Protein AF-A0A534QAV9-F1 (afdb_monomer_lite)

Sequence (108 aa):
MAARATKGVRPEWKACPWCYAGRFEGNGRRPPGDPKAERKCSRPGCEGQLRPFMRYCPLCKRKVKRVWSHADLPDRCPRCRWPTSHAYFRFCPWCGRRERRAGSFLGR

pLDDT: mean 79.78, std 12.99, range [28.61, 91.94]

Secondary structure (DSSP, 8-state):
------SS--TT-SB-TTTS--B----SSPPPP-TT--EE-SSTT---EE-TT-SB-TTT-PBP-SPP-BTTB-EE-TTT--EE-TTT-SB-TTT-PBPTTTT-----

Radius of gyration: 15.6 Å; chains: 1; bounding box: 34×31×43 Å

Structure (mmCIF, N/CA/C/O backbone):
data_AF-A0A534QAV9-F1
#
_entry.id   AF-A0A534QAV9-F1
#
loop_
_atom_site.group_PDB
_atom_site.id
_atom_site.type_symbol
_atom_site.label_atom_id
_atom_site.label_alt_id
_atom_site.label_comp_id
_atom_site.label_asym_id
_atom_site.label_entity_id
_atom_site.label_seq_id
_atom_site.pdbx_PDB_ins_code
_atom_site.Cartn_x
_atom_site.Cartn_y
_atom_site.Cartn_z
_atom_site.occupancy
_atom_site.B_iso_or_equiv
_atom_site.auth_seq_id
_atom_site.auth_comp_id
_atom_site.auth_asym_id
_atom_site.auth_atom_id
_atom_site.pdbx_PDB_model_num
ATOM 1 N N . MET A 1 1 ? -3.183 -17.255 -4.659 1.00 28.61 1 MET A N 1
ATOM 2 C CA . MET A 1 1 ? -3.216 -17.534 -3.207 1.00 28.61 1 MET A CA 1
ATOM 3 C C . MET A 1 1 ? -2.699 -16.305 -2.467 1.00 28.61 1 MET A C 1
ATOM 5 O O . MET A 1 1 ? -1.520 -16.001 -2.572 1.00 28.61 1 MET A O 1
ATOM 9 N N . ALA A 1 2 ? -3.563 -15.525 -1.809 1.00 38.28 2 ALA A N 1
ATOM 10 C CA . ALA A 1 2 ? -3.099 -14.457 -0.922 1.00 38.28 2 ALA A CA 1
ATOM 11 C C . ALA A 1 2 ? -2.708 -15.114 0.405 1.00 38.28 2 ALA A C 1
ATOM 13 O O . ALA A 1 2 ? -3.583 -15.599 1.120 1.00 38.28 2 ALA A O 1
ATOM 14 N N . ALA A 1 3 ? -1.408 -15.198 0.692 1.00 38.31 3 ALA A N 1
ATOM 15 C CA . ALA A 1 3 ? -0.920 -15.735 1.955 1.00 38.31 3 ALA A CA 1
ATOM 16 C C . ALA A 1 3 ? -1.624 -15.022 3.121 1.00 38.31 3 ALA A C 1
ATOM 18 O O . ALA A 1 3 ? -1.682 -13.788 3.151 1.00 38.31 3 ALA A O 1
ATOM 19 N N . ARG A 1 4 ? -2.178 -15.796 4.066 1.00 44.19 4 ARG A N 1
ATOM 20 C CA . ARG A 1 4 ? -2.615 -15.296 5.376 1.00 44.19 4 ARG A CA 1
ATOM 21 C C . ARG A 1 4 ? -1.406 -14.592 5.989 1.00 44.19 4 ARG A C 1
ATOM 23 O O . ARG A 1 4 ? -0.471 -15.244 6.442 1.00 44.19 4 ARG A O 1
ATOM 30 N N . ALA A 1 5 ? -1.385 -13.265 5.918 1.00 52.56 5 ALA A N 1
ATOM 31 C CA . ALA A 1 5 ? -0.301 -12.452 6.443 1.00 52.56 5 ALA A CA 1
ATOM 32 C C . ALA A 1 5 ? -0.395 -12.450 7.973 1.00 52.56 5 ALA A C 1
ATOM 34 O O . ALA A 1 5 ? -0.936 -11.521 8.556 1.00 52.56 5 ALA A O 1
ATOM 35 N N . THR A 1 6 ? 0.065 -13.520 8.619 1.00 48.69 6 THR A N 1
ATOM 36 C CA . THR A 1 6 ? 0.212 -13.604 10.082 1.00 48.69 6 THR A CA 1
ATOM 37 C C . THR A 1 6 ? 1.523 -12.976 10.551 1.00 48.69 6 THR A C 1
ATOM 39 O O . THR A 1 6 ? 1.644 -12.587 11.707 1.00 48.69 6 THR A O 1
ATOM 42 N N . LYS A 1 7 ? 2.497 -12.798 9.649 1.00 52.06 7 LYS A N 1
ATOM 43 C CA . LYS A 1 7 ? 3.762 -12.112 9.932 1.00 52.06 7 LYS A CA 1
ATOM 44 C C . LYS A 1 7 ? 3.669 -10.638 9.532 1.00 52.06 7 LYS A C 1
ATOM 46 O O . LYS A 1 7 ? 3.419 -10.314 8.374 1.00 52.06 7 LYS A O 1
ATOM 51 N N . GLY A 1 8 ? 3.888 -9.741 10.494 1.00 63.97 8 GLY A N 1
ATOM 52 C CA . GLY A 1 8 ? 3.939 -8.293 10.262 1.00 63.97 8 GLY A CA 1
ATOM 53 C C . GLY A 1 8 ? 2.593 -7.561 10.305 1.00 63.97 8 GLY A C 1
ATOM 54 O O . GLY A 1 8 ? 2.548 -6.392 9.916 1.00 63.97 8 GLY A O 1
ATOM 55 N N . VAL A 1 9 ? 1.533 -8.225 10.779 1.00 73.81 9 VAL A N 1
ATOM 56 C CA . VAL A 1 9 ? 0.259 -7.605 11.172 1.00 73.81 9 VAL A CA 1
ATOM 57 C C . VAL A 1 9 ? 0.292 -7.227 12.645 1.00 73.81 9 VAL A C 1
ATOM 59 O O . VAL A 1 9 ? 0.851 -7.952 13.464 1.00 73.81 9 VAL A O 1
ATOM 62 N N . ARG A 1 10 ? -0.284 -6.072 12.972 1.00 77.31 10 ARG A N 1
ATOM 63 C CA . ARG A 1 10 ? -0.352 -5.572 14.344 1.00 77.31 10 ARG A CA 1
ATOM 64 C C . ARG A 1 10 ? -1.755 -5.768 14.928 1.00 77.31 10 ARG A C 1
ATOM 66 O O . ARG A 1 10 ? -2.720 -5.692 14.166 1.00 77.31 10 ARG A O 1
ATOM 73 N N . PRO A 1 11 ? -1.890 -5.973 16.249 1.00 80.75 11 PRO A N 1
ATOM 74 C CA . PRO A 1 11 ? -3.177 -6.271 16.882 1.00 80.75 11 PRO A CA 1
ATOM 75 C C . PRO A 1 11 ? -4.184 -5.112 16.820 1.00 80.75 11 PRO A C 1
ATOM 77 O O . PRO A 1 11 ? -5.376 -5.326 17.010 1.00 80.75 11 PRO A O 1
ATOM 80 N N . GLU A 1 12 ? -3.744 -3.881 16.542 1.00 83.94 12 GLU A N 1
ATOM 81 C CA . GLU A 1 12 ? -4.643 -2.723 16.422 1.00 83.94 12 GLU A CA 1
ATOM 82 C C . GLU A 1 12 ? -5.231 -2.578 15.009 1.00 83.94 12 GLU A C 1
ATOM 84 O O . GLU A 1 12 ? -6.126 -1.764 14.761 1.00 83.94 12 GLU A O 1
ATOM 89 N N . TRP A 1 13 ? -4.713 -3.337 14.042 1.00 86.19 13 TRP A N 1
ATOM 90 C CA . TRP A 1 13 ? -5.172 -3.273 12.663 1.00 86.19 13 TRP A CA 1
ATOM 91 C C . TRP A 1 13 ? -6.528 -3.958 12.524 1.00 86.19 13 TRP A C 1
ATOM 93 O O . TRP A 1 13 ? -6.763 -5.015 13.088 1.00 86.19 13 TRP A O 1
ATOM 103 N N . LYS A 1 14 ? -7.415 -3.353 11.730 1.00 85.94 14 LYS A N 1
ATOM 104 C CA . LYS A 1 14 ? -8.774 -3.845 11.449 1.00 85.94 14 LYS A CA 1
ATOM 105 C C . LYS A 1 14 ? -8.886 -4.508 10.078 1.00 85.94 14 LYS A C 1
ATOM 107 O O . LYS A 1 14 ? -9.908 -5.112 9.750 1.00 85.94 14 LYS A O 1
ATOM 112 N N . ALA A 1 15 ? -7.869 -4.339 9.236 1.00 85.94 15 ALA A N 1
ATOM 113 C CA . ALA A 1 15 ? -7.835 -4.919 7.905 1.00 85.94 15 ALA A CA 1
ATOM 114 C C . ALA A 1 15 ? -6.414 -5.190 7.412 1.00 85.94 15 ALA A C 1
ATOM 116 O O . ALA A 1 15 ? -5.475 -4.475 7.769 1.00 85.94 15 ALA A O 1
ATOM 117 N N . CYS A 1 16 ? -6.275 -6.169 6.516 1.00 84.75 16 CYS A N 1
ATOM 118 C CA . CYS A 1 16 ? -5.028 -6.412 5.804 1.00 84.75 16 CYS A CA 1
ATOM 119 C C . CYS A 1 16 ? -4.727 -5.250 4.845 1.00 84.75 16 CYS A C 1
ATOM 121 O O . CYS A 1 16 ? -5.479 -5.031 3.886 1.00 84.75 16 CYS A O 1
ATOM 123 N N . PRO A 1 17 ? -3.610 -4.530 5.030 1.00 86.19 17 PRO A N 1
ATOM 124 C CA . PRO A 1 17 ? -3.337 -3.338 4.243 1.00 86.19 17 PRO A CA 1
ATOM 125 C C . PRO A 1 17 ? -2.846 -3.645 2.821 1.00 86.19 17 PRO A C 1
ATOM 127 O O . PRO A 1 17 ? -2.856 -2.750 1.977 1.00 86.19 17 PRO A O 1
ATOM 130 N N . TRP A 1 18 ? -2.470 -4.890 2.506 1.00 82.50 18 TRP A N 1
ATOM 131 C CA . TRP A 1 18 ? -2.048 -5.297 1.157 1.00 82.50 18 TRP A CA 1
ATOM 132 C C . TRP A 1 18 ? -3.176 -5.910 0.327 1.00 82.50 18 TRP A C 1
ATOM 134 O O . TRP A 1 18 ? -3.343 -5.535 -0.830 1.00 82.50 18 TRP A O 1
ATOM 144 N N . CYS A 1 19 ? -3.978 -6.817 0.894 1.00 75.62 19 CYS A N 1
ATOM 145 C CA . CYS A 1 19 ? -5.007 -7.532 0.131 1.00 75.62 19 CYS A CA 1
ATOM 146 C C . CYS A 1 19 ? -6.446 -7.096 0.428 1.00 75.62 19 CYS A C 1
ATOM 148 O O . CYS A 1 19 ? -7.335 -7.511 -0.307 1.00 75.62 19 CYS A O 1
ATOM 150 N N . TYR A 1 20 ? -6.694 -6.290 1.471 1.00 73.94 20 TYR A N 1
ATOM 151 C CA . TYR A 1 20 ? -8.029 -5.899 1.963 1.00 73.94 20 TYR A CA 1
ATOM 152 C C . TYR A 1 20 ? -8.919 -7.046 2.485 1.00 73.94 20 TYR A C 1
ATOM 154 O O . TYR A 1 20 ? -9.830 -6.798 3.266 1.00 73.94 20 TYR A O 1
ATOM 162 N N . ALA A 1 21 ? -8.654 -8.293 2.088 1.00 64.50 21 ALA A N 1
ATOM 163 C CA . ALA A 1 21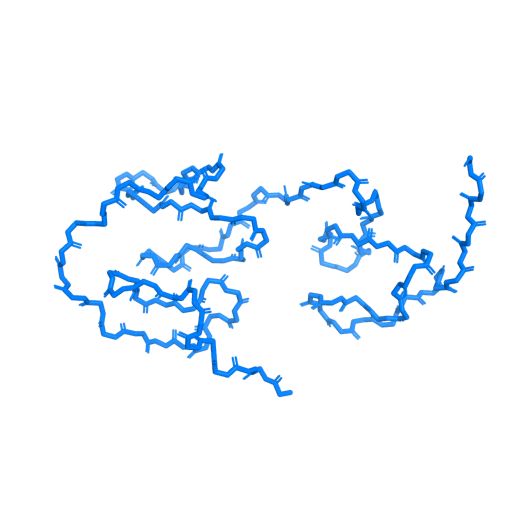 ? -9.512 -9.448 2.346 1.00 64.50 21 ALA A CA 1
ATOM 164 C C . ALA A 1 21 ? -9.532 -9.905 3.815 1.00 64.50 21 ALA A C 1
ATOM 166 O O . ALA A 1 21 ? -10.551 -10.398 4.288 1.00 64.50 21 ALA A O 1
ATOM 167 N N . GLY A 1 22 ? -8.434 -9.728 4.554 1.00 66.62 22 GLY A N 1
ATOM 168 C CA . GLY A 1 22 ? -8.422 -10.017 5.987 1.00 66.62 22 GLY A CA 1
ATOM 169 C C . GLY A 1 22 ? -9.133 -8.904 6.744 1.00 66.62 22 GLY A C 1
ATOM 170 O O . GLY A 1 22 ? -8.587 -7.805 6.808 1.00 66.62 22 GLY A O 1
ATOM 171 N N . ARG A 1 23 ? -10.324 -9.161 7.297 1.00 68.19 23 ARG A N 1
ATOM 172 C CA . ARG A 1 23 ? -10.872 -8.346 8.390 1.00 68.19 23 ARG A CA 1
ATOM 173 C C . ARG A 1 23 ? -10.271 -8.879 9.681 1.00 68.19 23 ARG A C 1
ATOM 175 O O . ARG A 1 23 ? -10.299 -10.082 9.913 1.00 68.19 23 ARG A O 1
ATOM 182 N N . PHE A 1 24 ? -9.700 -7.987 10.468 1.00 78.50 24 PHE A N 1
ATOM 183 C CA . PHE A 1 24 ? -9.124 -8.320 11.759 1.00 78.50 24 PHE A CA 1
ATOM 184 C C . PHE A 1 24 ? -10.000 -7.703 12.841 1.00 78.50 24 PHE A C 1
ATOM 186 O O . PHE A 1 24 ? -10.460 -6.563 12.697 1.00 78.50 24 PHE A O 1
ATOM 193 N N . GLU A 1 25 ? -10.219 -8.445 13.917 1.00 72.81 25 GLU A N 1
ATOM 194 C CA . GLU A 1 25 ? -10.759 -7.893 15.151 1.00 72.81 25 GLU A CA 1
ATOM 195 C C . GLU A 1 25 ? -9.642 -7.081 15.805 1.00 72.81 25 GLU A C 1
ATOM 197 O O . GLU A 1 25 ? -8.769 -7.607 16.489 1.00 72.81 25 GLU A O 1
ATOM 202 N N . GLY A 1 26 ? -9.596 -5.786 15.484 1.00 75.19 26 GLY A N 1
ATOM 203 C CA . GLY A 1 26 ? -8.641 -4.881 16.113 1.00 75.19 26 GLY A CA 1
ATOM 204 C C . GLY A 1 26 ? -8.935 -4.779 17.610 1.00 75.19 26 GLY A C 1
ATOM 205 O O . GLY A 1 26 ? -10.093 -4.660 18.000 1.00 75.19 26 GLY A O 1
ATOM 206 N N . ASN A 1 27 ? -7.899 -4.739 18.441 1.00 80.06 27 ASN A N 1
ATOM 207 C CA . ASN A 1 27 ? -7.995 -4.726 19.910 1.00 80.06 27 ASN A CA 1
ATOM 208 C C . ASN A 1 27 ? -8.614 -3.451 20.543 1.00 80.06 27 ASN A C 1
ATOM 210 O O . ASN A 1 27 ? -8.485 -3.241 21.746 1.00 80.06 27 ASN A O 1
ATOM 214 N N . GLY A 1 28 ? -9.217 -2.560 19.748 1.00 78.50 28 GLY A N 1
ATOM 215 C CA . GLY A 1 28 ? -9.848 -1.312 20.201 1.00 78.50 28 GLY A CA 1
ATOM 216 C C . GLY A 1 28 ? -8.891 -0.225 20.708 1.00 78.50 28 GLY A C 1
ATOM 217 O O . GLY A 1 28 ? -9.328 0.898 20.948 1.00 78.50 28 GLY A O 1
ATOM 218 N N . ARG A 1 29 ? -7.593 -0.515 20.837 1.00 82.38 29 ARG A N 1
ATOM 219 C CA . ARG A 1 29 ? -6.602 0.427 21.364 1.00 82.38 29 ARG A CA 1
ATOM 220 C C . ARG A 1 29 ? -6.126 1.395 20.286 1.00 82.38 29 ARG A C 1
ATOM 222 O O . ARG A 1 29 ? -6.127 1.093 19.090 1.00 82.38 29 ARG A O 1
ATOM 229 N N . ARG A 1 30 ? -5.664 2.566 20.728 1.00 81.38 30 ARG A N 1
ATOM 230 C CA . ARG A 1 30 ? -4.940 3.505 19.867 1.00 81.38 30 ARG A CA 1
ATOM 231 C C . ARG A 1 30 ? -3.633 2.843 19.401 1.00 81.38 30 ARG A C 1
ATOM 233 O O . ARG A 1 30 ? -2.890 2.358 20.254 1.00 81.38 30 ARG A O 1
ATOM 240 N N . PRO A 1 31 ? -3.325 2.810 18.093 1.00 82.19 31 PRO A N 1
ATOM 241 C CA . PRO A 1 31 ? -2.090 2.200 17.614 1.00 82.19 31 PRO A CA 1
ATOM 242 C C . PRO A 1 31 ? -0.863 2.968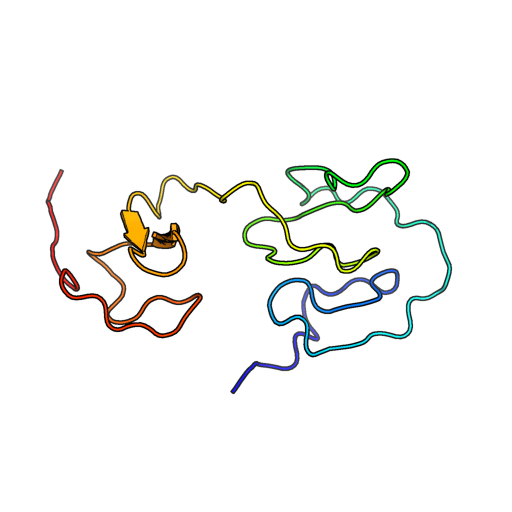 18.114 1.00 82.19 31 PRO A C 1
ATOM 244 O O . PRO A 1 31 ? -0.763 4.165 17.834 1.00 82.19 31 PRO A O 1
ATOM 247 N N . PRO A 1 32 ? 0.095 2.315 18.802 1.00 84.12 32 PRO A N 1
ATOM 248 C CA . PRO A 1 32 ? 1.376 2.943 19.092 1.00 84.12 32 PRO A CA 1
ATOM 249 C C . PRO A 1 32 ? 2.125 3.295 17.805 1.00 84.12 32 PRO A C 1
ATOM 251 O O . PRO A 1 32 ? 1.892 2.681 16.755 1.00 84.12 32 PRO A O 1
ATOM 254 N N . GLY A 1 33 ? 3.051 4.250 17.912 1.00 84.75 33 GLY A N 1
ATOM 255 C CA . GLY A 1 33 ? 3.895 4.685 16.804 1.00 84.75 33 GLY A CA 1
ATOM 256 C C . GLY A 1 33 ? 4.642 3.525 16.143 1.00 84.75 33 GLY A C 1
ATOM 257 O O . GLY A 1 33 ? 5.301 2.738 16.811 1.00 84.75 33 GLY A O 1
ATOM 258 N N . ASP A 1 34 ? 4.505 3.405 14.826 1.00 86.38 34 ASP A N 1
ATOM 259 C CA . ASP A 1 34 ? 5.166 2.408 13.996 1.00 86.38 34 ASP A CA 1
ATOM 260 C C . ASP A 1 34 ? 6.493 2.97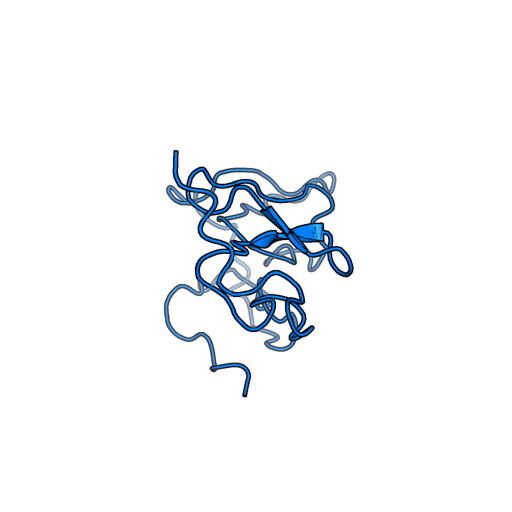7 13.472 1.00 86.38 34 ASP A C 1
ATOM 262 O O . ASP A 1 34 ? 6.466 3.849 12.598 1.00 86.38 34 ASP A O 1
ATOM 266 N N . PRO A 1 35 ? 7.652 2.481 13.936 1.00 85.75 35 PRO A N 1
ATOM 267 C CA . PRO A 1 35 ? 8.947 2.928 13.426 1.00 85.75 35 PRO A CA 1
ATOM 268 C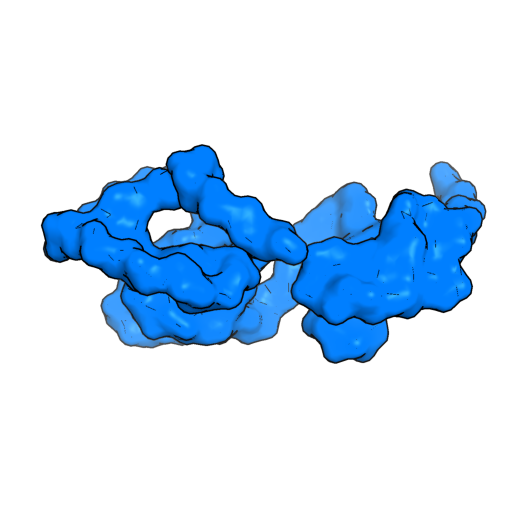 C . PRO A 1 35 ? 9.162 2.555 11.951 1.00 85.75 35 PRO A C 1
ATOM 270 O O . PRO A 1 35 ? 10.025 3.121 11.292 1.00 85.75 35 PRO A O 1
ATOM 273 N N . LYS A 1 36 ? 8.379 1.613 11.405 1.00 85.44 36 LYS A N 1
ATOM 274 C CA . LYS A 1 36 ? 8.438 1.200 9.994 1.00 85.44 36 LYS A CA 1
ATOM 275 C C . LYS A 1 36 ? 7.454 1.972 9.116 1.00 85.44 36 LYS A C 1
ATOM 277 O O . LYS A 1 36 ? 7.299 1.636 7.938 1.00 85.44 36 LYS A O 1
ATOM 282 N N . ALA A 1 37 ? 6.722 2.935 9.676 1.00 88.75 37 ALA A N 1
ATOM 283 C CA . ALA A 1 37 ? 5.809 3.755 8.902 1.00 88.75 37 ALA A CA 1
ATOM 284 C C . ALA A 1 37 ? 6.536 4.925 8.252 1.00 88.75 37 ALA A C 1
ATOM 286 O O . ALA A 1 37 ? 7.127 5.764 8.918 1.00 88.75 37 ALA A O 1
ATOM 287 N N . GLU A 1 38 ? 6.398 5.023 6.935 1.00 89.88 38 GLU A N 1
ATOM 288 C CA . GLU A 1 38 ? 6.961 6.133 6.166 1.00 89.88 38 GLU A CA 1
ATOM 289 C C . GLU A 1 38 ? 5.985 7.304 6.037 1.00 89.88 38 GLU A C 1
ATOM 291 O O . GLU A 1 38 ? 6.373 8.423 5.714 1.00 89.88 38 GLU A O 1
ATOM 296 N N . ARG A 1 39 ? 4.681 7.062 6.230 1.00 89.56 39 ARG A N 1
ATOM 297 C CA . ARG A 1 39 ? 3.661 8.107 6.070 1.00 89.56 39 ARG A CA 1
ATOM 298 C C . ARG A 1 39 ? 2.397 7.850 6.872 1.00 89.56 39 ARG A C 1
ATOM 300 O O . ARG A 1 39 ? 2.078 6.720 7.230 1.00 89.56 39 ARG A O 1
ATOM 307 N N . LYS A 1 40 ? 1.629 8.916 7.089 1.00 91.94 40 LYS A N 1
ATOM 308 C CA . LYS A 1 40 ? 0.308 8.869 7.727 1.00 91.94 40 LYS A CA 1
ATOM 309 C C . LYS A 1 40 ? -0.806 8.693 6.692 1.00 91.94 40 LYS A C 1
ATOM 311 O O . LYS A 1 40 ? -0.643 8.970 5.501 1.00 91.94 40 LYS A O 1
ATOM 316 N N . CYS A 1 41 ? -1.952 8.205 7.146 1.00 91.38 41 CYS A N 1
ATOM 317 C CA . CYS A 1 41 ? -3.160 8.100 6.349 1.00 91.38 41 CYS A CA 1
ATOM 318 C C . CYS A 1 41 ? -3.643 9.496 5.948 1.00 91.38 41 CYS A C 1
ATOM 320 O O . CYS A 1 41 ? -3.657 10.415 6.754 1.00 91.38 41 CYS A O 1
ATOM 322 N N . SER A 1 42 ? -4.111 9.644 4.710 1.00 90.62 42 SER A N 1
ATOM 323 C CA . SER A 1 42 ? -4.625 10.920 4.203 1.00 90.62 42 SER A CA 1
ATOM 324 C C . SER A 1 42 ? -6.062 11.232 4.647 1.00 90.62 42 SER A C 1
ATOM 326 O O . SER A 1 42 ? -6.670 12.158 4.119 1.00 90.62 42 SER A O 1
ATOM 328 N N . ARG A 1 43 ? -6.680 10.401 5.498 1.00 90.56 43 ARG A N 1
ATOM 329 C CA . ARG A 1 43 ? -8.041 10.634 6.000 1.00 90.56 43 ARG A CA 1
ATOM 330 C C . ARG A 1 43 ? -7.954 11.569 7.218 1.00 90.56 43 ARG A C 1
ATOM 332 O O . ARG A 1 43 ? -7.269 11.193 8.167 1.00 90.56 43 ARG A O 1
ATOM 339 N N . PRO A 1 44 ? -8.673 12.707 7.233 1.00 89.75 44 PRO A N 1
ATOM 340 C CA . PRO A 1 44 ? -8.763 13.561 8.417 1.00 89.75 44 PRO A CA 1
ATOM 341 C C . PRO A 1 44 ? -9.234 12.762 9.638 1.00 89.75 44 PRO A C 1
ATOM 343 O O . PRO A 1 44 ? -10.140 11.934 9.519 1.00 89.75 44 PRO A O 1
ATOM 346 N N . GLY A 1 45 ? -8.573 12.955 10.780 1.00 88.75 45 GLY A N 1
ATOM 347 C CA . GLY A 1 45 ? -8.858 12.224 12.020 1.00 88.75 45 GLY A CA 1
ATOM 348 C C . GLY A 1 45 ? -8.422 10.753 12.033 1.00 88.75 45 GLY A C 1
ATOM 349 O O . GLY A 1 45 ? -8.721 10.040 12.984 1.00 88.75 45 GLY A O 1
ATOM 350 N N . CYS A 1 46 ? -7.730 10.255 10.998 1.00 90.56 46 CYS A N 1
ATOM 351 C CA . CYS A 1 46 ? -7.197 8.895 11.005 1.00 90.56 46 CYS A CA 1
ATOM 352 C C . CYS A 1 46 ? -5.724 8.875 11.406 1.00 90.56 46 CYS A C 1
ATOM 354 O O . CYS A 1 46 ? -4.856 9.343 10.676 1.00 90.56 46 CYS A O 1
ATOM 356 N N . GLU A 1 47 ? -5.436 8.187 12.502 1.00 89.75 47 GLU A N 1
ATOM 357 C CA . GLU A 1 47 ? -4.077 7.971 13.013 1.00 89.75 47 GLU A CA 1
ATOM 358 C C . GLU A 1 47 ? -3.350 6.810 12.320 1.00 89.75 47 GLU A C 1
ATOM 360 O O . GLU A 1 47 ? -2.365 6.268 12.813 1.00 89.75 47 GLU A O 1
ATOM 365 N N . GLY A 1 48 ? -3.860 6.389 11.162 1.00 88.94 48 GLY A N 1
ATOM 366 C CA . GLY A 1 48 ? -3.317 5.271 10.411 1.00 88.94 48 GLY A CA 1
ATOM 367 C C . GLY A 1 48 ? -1.893 5.555 9.975 1.00 88.94 48 GLY A C 1
ATOM 368 O O . GLY A 1 48 ? -1.648 6.500 9.234 1.00 88.94 48 GLY A O 1
ATOM 369 N N . GLN A 1 49 ? -0.973 4.696 10.378 1.00 91.31 49 GLN A N 1
ATOM 370 C CA . GLN A 1 49 ? 0.411 4.723 9.937 1.00 91.31 49 GLN A CA 1
ATOM 371 C C . GLN A 1 49 ? 0.600 3.691 8.826 1.00 91.31 49 GLN A C 1
ATOM 373 O O . GLN A 1 49 ? 0.109 2.564 8.907 1.00 91.31 49 GLN A O 1
ATOM 378 N N . LEU A 1 50 ? 1.221 4.120 7.731 1.00 90.31 50 LEU A N 1
ATOM 379 C CA . LEU A 1 50 ? 1.357 3.352 6.503 1.00 90.31 50 LEU A CA 1
ATOM 380 C C . LEU A 1 50 ? 2.822 2.983 6.301 1.00 90.31 50 LEU A C 1
ATOM 382 O O . LEU A 1 50 ? 3.679 3.852 6.133 1.00 90.31 50 LEU A O 1
ATOM 386 N N . ARG A 1 51 ? 3.073 1.679 6.260 1.00 89.88 51 ARG A N 1
ATOM 387 C CA . ARG A 1 51 ? 4.353 1.094 5.859 1.00 89.88 51 ARG A CA 1
ATOM 388 C C . ARG A 1 51 ? 4.425 0.974 4.331 1.00 89.88 51 ARG A C 1
ATOM 390 O O . ARG A 1 51 ? 3.373 1.031 3.677 1.00 89.88 51 ARG A O 1
ATOM 397 N N . PRO A 1 52 ? 5.619 0.752 3.760 1.00 86.44 52 PRO A N 1
ATOM 398 C CA . PRO A 1 52 ? 5.806 0.607 2.323 1.00 86.44 52 PRO A CA 1
ATOM 399 C C . PRO A 1 52 ? 4.865 -0.394 1.686 1.00 86.44 52 PRO A C 1
ATOM 401 O O . PRO A 1 52 ? 4.516 -1.436 2.245 1.00 86.44 52 PRO A O 1
ATOM 404 N N . PHE A 1 53 ? 4.447 -0.048 0.477 1.00 84.38 53 PHE A N 1
ATOM 405 C CA . PHE A 1 53 ? 3.611 -0.876 -0.375 1.00 84.38 53 PHE A CA 1
ATOM 406 C C . PHE A 1 53 ? 2.222 -1.238 0.187 1.00 84.38 53 PHE A C 1
ATOM 408 O O . PHE A 1 53 ? 1.505 -2.052 -0.398 1.00 84.38 53 PHE A O 1
ATOM 415 N N . MET A 1 54 ? 1.772 -0.603 1.274 1.00 87.62 54 MET A N 1
ATOM 416 C CA . MET A 1 54 ? 0.394 -0.749 1.745 1.00 87.62 54 MET A CA 1
ATOM 417 C C . MET A 1 54 ? -0.594 -0.116 0.756 1.00 87.62 54 MET A C 1
ATOM 419 O O . MET A 1 54 ? -0.464 1.054 0.380 1.00 87.62 54 MET A O 1
ATOM 423 N N . ARG A 1 55 ? -1.597 -0.894 0.335 1.00 85.81 55 ARG A N 1
ATOM 424 C CA . ARG A 1 55 ? -2.673 -0.493 -0.590 1.00 85.81 55 ARG A CA 1
ATOM 425 C C . ARG A 1 55 ? -3.843 0.173 0.125 1.00 85.81 55 ARG A C 1
ATOM 427 O O . ARG A 1 55 ? -4.524 1.018 -0.461 1.00 85.81 55 ARG A O 1
ATOM 434 N N . TYR A 1 56 ? -4.067 -0.197 1.378 1.00 89.06 56 TYR A N 1
ATOM 435 C CA . TYR A 1 56 ? -5.170 0.265 2.208 1.00 89.06 56 TYR A CA 1
ATOM 436 C C . TYR A 1 56 ? -4.648 0.667 3.581 1.00 89.06 56 TYR A C 1
ATOM 438 O O . TYR A 1 56 ? -3.682 0.097 4.081 1.00 89.06 56 TYR A O 1
ATOM 446 N N . CYS A 1 57 ? -5.298 1.642 4.206 1.00 90.62 57 CYS A N 1
ATOM 447 C CA . CYS A 1 57 ? -5.046 1.948 5.602 1.00 90.62 57 CYS A CA 1
ATOM 448 C C . CYS A 1 57 ? -5.547 0.792 6.482 1.00 90.62 57 CYS A C 1
ATOM 450 O O . CYS A 1 57 ? -6.730 0.449 6.383 1.00 90.62 57 CYS A O 1
ATOM 452 N N . PRO A 1 58 ? -4.707 0.235 7.371 1.00 88.94 58 PRO A N 1
ATOM 453 C CA . PRO A 1 58 ? -5.106 -0.889 8.213 1.00 88.94 58 PRO A CA 1
ATOM 454 C C . PRO A 1 58 ? -6.160 -0.520 9.269 1.00 88.94 58 PRO A C 1
ATOM 456 O O . PRO A 1 58 ? -6.831 -1.406 9.786 1.00 88.94 58 PRO A O 1
ATOM 459 N N . LEU A 1 59 ? -6.343 0.772 9.576 1.00 89.31 59 LEU A N 1
ATOM 460 C CA . LEU A 1 59 ? -7.346 1.244 10.540 1.00 89.31 59 LEU A CA 1
ATOM 461 C C . LEU A 1 59 ? -8.669 1.604 9.865 1.00 89.31 59 LEU A C 1
ATOM 463 O O . LEU A 1 59 ? -9.718 1.044 10.172 1.00 89.31 59 LEU A O 1
ATOM 467 N N . CYS A 1 60 ? -8.627 2.559 8.930 1.00 89.44 60 CYS A N 1
ATOM 468 C CA . CYS A 1 60 ? -9.834 3.133 8.338 1.00 89.44 60 CYS A CA 1
ATOM 469 C C . CYS A 1 60 ? -10.232 2.502 7.003 1.00 89.44 60 CYS A C 1
ATOM 471 O O . CYS A 1 60 ? -11.191 2.965 6.386 1.00 89.44 60 CYS A O 1
ATOM 473 N N . LYS A 1 61 ? -9.488 1.495 6.523 1.00 89.12 61 LYS A N 1
ATOM 474 C CA . LYS A 1 61 ? -9.745 0.775 5.264 1.00 89.12 61 LYS A CA 1
ATOM 475 C C . LYS A 1 61 ? -9.670 1.637 3.996 1.00 89.12 61 LYS A C 1
ATOM 477 O O . LYS A 1 61 ? -9.901 1.141 2.894 1.00 89.12 61 LYS A O 1
ATOM 482 N N . ARG A 1 62 ? -9.298 2.918 4.106 1.00 89.81 62 ARG A N 1
ATOM 483 C CA . ARG A 1 62 ? -9.204 3.818 2.953 1.00 89.81 62 ARG A CA 1
ATOM 484 C C . ARG A 1 62 ? -8.069 3.395 2.027 1.00 89.81 62 ARG A C 1
ATOM 486 O O . ARG A 1 62 ? -6.950 3.159 2.480 1.00 89.81 62 ARG A O 1
ATOM 493 N N . LYS A 1 63 ? -8.351 3.341 0.724 1.00 88.19 63 LYS A N 1
ATOM 494 C CA . LYS A 1 63 ? -7.345 3.082 -0.309 1.00 88.19 63 LYS A CA 1
ATOM 495 C C . LYS A 1 63 ? -6.322 4.214 -0.335 1.00 88.19 63 LYS A C 1
ATOM 497 O O . LYS A 1 63 ? -6.687 5.391 -0.376 1.00 88.19 63 LYS A O 1
ATOM 502 N N . VAL A 1 64 ? -5.048 3.852 -0.316 1.00 88.38 64 VAL A N 1
ATOM 503 C CA . VAL A 1 64 ? -3.954 4.817 -0.341 1.00 88.38 64 VAL A CA 1
ATOM 504 C C . VAL A 1 64 ? -3.845 5.403 -1.749 1.00 88.38 64 VAL A C 1
ATOM 506 O O . VAL A 1 64 ? -3.707 4.665 -2.723 1.00 88.38 64 VAL A O 1
ATOM 509 N N . LYS A 1 65 ? -3.959 6.733 -1.862 1.00 82.56 65 LYS A N 1
ATOM 510 C CA . LYS A 1 65 ? -3.927 7.442 -3.155 1.00 82.56 65 LYS A CA 1
ATOM 511 C C . LYS A 1 65 ? -2.505 7.675 -3.664 1.00 82.56 65 LYS A C 1
ATOM 513 O O . LYS A 1 65 ? -2.265 7.598 -4.865 1.00 82.56 65 LYS A O 1
ATOM 518 N N . ARG A 1 66 ? -1.570 7.969 -2.756 1.00 81.69 66 ARG A N 1
ATOM 519 C CA . ARG A 1 66 ? -0.180 8.268 -3.110 1.00 81.69 66 ARG A CA 1
ATOM 520 C C . ARG A 1 66 ? 0.524 6.982 -3.525 1.00 81.69 66 ARG A C 1
ATOM 522 O O . ARG A 1 66 ? 0.623 6.040 -2.739 1.00 81.69 66 ARG A O 1
ATOM 529 N N . VAL A 1 67 ? 1.020 6.950 -4.753 1.00 80.88 67 VAL A N 1
ATOM 530 C CA . VAL A 1 67 ? 1.791 5.812 -5.255 1.00 80.88 67 VAL A CA 1
ATOM 531 C C . VAL A 1 67 ? 3.103 5.706 -4.471 1.00 80.88 67 VAL A C 1
ATOM 533 O O . VAL A 1 67 ? 3.670 6.723 -4.076 1.00 80.88 67 VAL A O 1
ATOM 536 N N . TRP A 1 68 ? 3.534 4.484 -4.169 1.00 86.19 68 TRP A N 1
ATOM 537 C CA . TRP A 1 68 ? 4.833 4.229 -3.543 1.00 86.19 68 TRP A CA 1
ATOM 538 C C . TRP A 1 68 ? 5.954 4.326 -4.584 1.00 86.19 68 TRP A C 1
ATOM 540 O O . TRP A 1 68 ? 5.718 4.057 -5.761 1.00 86.19 68 TRP A O 1
ATOM 550 N N . SER A 1 69 ? 7.153 4.688 -4.144 1.00 83.88 69 SER A N 1
ATOM 551 C CA . SER A 1 69 ? 8.373 4.676 -4.956 1.00 83.88 69 SER A CA 1
ATOM 552 C C . SER A 1 69 ? 9.467 3.984 -4.144 1.00 83.88 69 SER A C 1
ATOM 554 O O . SER A 1 69 ? 9.474 4.123 -2.924 1.00 83.88 69 SER A O 1
ATOM 556 N N . HIS A 1 70 ? 10.354 3.239 -4.799 1.00 84.06 70 HIS A N 1
ATOM 557 C CA . HIS A 1 70 ? 11.514 2.596 -4.176 1.00 84.06 70 HIS A CA 1
ATOM 558 C C . HIS A 1 70 ? 12.675 2.631 -5.169 1.00 84.06 70 HIS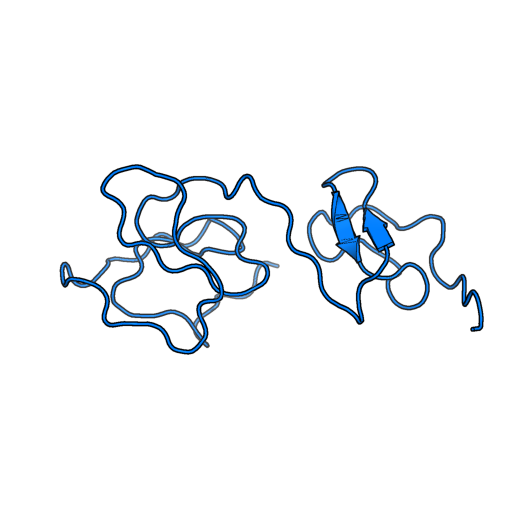 A C 1
ATOM 560 O O . HIS A 1 70 ? 12.423 2.485 -6.363 1.00 84.06 70 HIS A O 1
ATOM 566 N N . ALA A 1 71 ? 13.909 2.820 -4.698 1.00 84.12 71 ALA A N 1
ATOM 567 C CA . ALA A 1 71 ? 15.081 2.941 -5.573 1.00 84.12 71 ALA A CA 1
ATOM 568 C C . ALA A 1 71 ? 15.259 1.698 -6.465 1.00 84.12 71 ALA A C 1
ATOM 570 O O . ALA A 1 71 ? 15.390 1.821 -7.677 1.00 84.12 71 ALA A O 1
ATOM 571 N N . ASP A 1 72 ? 15.113 0.508 -5.879 1.00 83.94 72 ASP A N 1
ATOM 572 C CA . ASP A 1 72 ? 15.226 -0.770 -6.604 1.00 83.94 72 ASP A CA 1
ATOM 573 C C . ASP A 1 72 ? 14.041 -1.091 -7.532 1.00 83.94 72 ASP A C 1
ATOM 575 O O . ASP A 1 72 ? 14.068 -2.068 -8.280 1.00 83.94 72 ASP A O 1
ATOM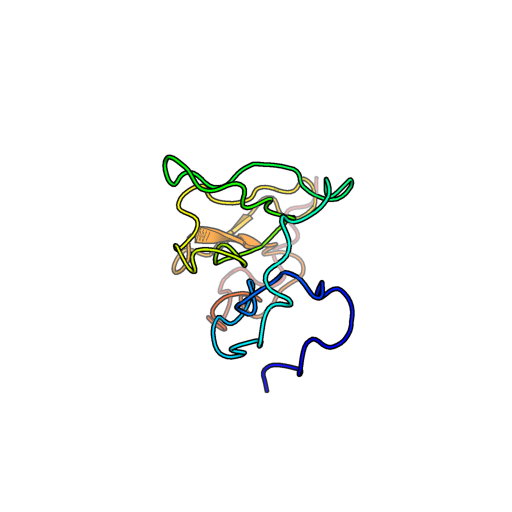 579 N N . LEU A 1 73 ? 12.967 -0.295 -7.480 1.00 86.38 73 LEU A N 1
ATOM 580 C CA . LEU A 1 73 ? 11.765 -0.475 -8.298 1.00 86.38 73 LEU A CA 1
ATOM 581 C C . LEU A 1 73 ? 11.490 0.796 -9.121 1.00 86.38 73 LEU A C 1
ATOM 583 O O . LEU A 1 73 ? 10.503 1.497 -8.853 1.00 86.38 73 LEU A O 1
ATOM 587 N N . PRO A 1 74 ? 12.359 1.112 -10.102 1.00 85.38 74 PRO A N 1
ATOM 588 C CA . PRO A 1 74 ? 12.290 2.359 -10.862 1.00 85.38 74 PRO A CA 1
ATOM 589 C C . PRO A 1 74 ? 11.095 2.408 -11.825 1.00 85.38 74 PRO A C 1
ATOM 591 O O . PRO A 1 74 ? 10.609 3.488 -12.167 1.00 85.38 74 PRO A O 1
ATOM 594 N N . ASP A 1 75 ? 10.590 1.250 -12.250 1.00 87.19 75 ASP A N 1
ATOM 595 C CA . ASP A 1 75 ? 9.524 1.158 -13.237 1.00 87.19 75 ASP A CA 1
ATOM 596 C C . ASP A 1 75 ? 8.135 1.269 -12.608 1.00 87.19 75 ASP A C 1
ATOM 598 O O . ASP A 1 75 ? 7.925 1.085 -11.408 1.00 87.19 75 ASP A O 1
ATOM 602 N N . ARG A 1 76 ? 7.123 1.514 -13.446 1.00 87.12 76 ARG A N 1
ATOM 603 C CA . ARG A 1 76 ? 5.716 1.522 -13.027 1.00 87.12 76 ARG A CA 1
ATOM 604 C C . ARG A 1 76 ? 4.889 0.597 -13.896 1.00 87.12 76 ARG A C 1
ATOM 606 O O . ARG A 1 76 ? 4.944 0.650 -15.122 1.00 87.12 76 ARG A O 1
ATOM 613 N N . CYS A 1 77 ? 4.034 -0.200 -13.259 1.00 85.94 77 CYS A N 1
ATOM 614 C CA . CYS A 1 77 ? 3.077 -1.014 -13.998 1.00 85.94 77 CYS A CA 1
ATOM 615 C C . CYS A 1 77 ? 2.072 -0.112 -14.747 1.00 85.94 77 CYS A C 1
ATOM 617 O O . CYS A 1 77 ? 1.392 0.679 -14.093 1.00 85.94 77 CYS A O 1
ATOM 619 N N . PRO A 1 78 ? 1.846 -0.280 -16.063 1.00 84.38 78 PRO A N 1
ATOM 620 C CA . PRO A 1 78 ? 0.907 0.560 -16.820 1.00 84.38 78 PRO A CA 1
ATOM 621 C C . PRO A 1 78 ? -0.545 0.467 -16.334 1.00 84.38 78 PRO A C 1
ATOM 623 O O . PRO A 1 78 ? -1.330 1.389 -16.516 1.00 84.38 78 PRO A O 1
ATOM 626 N N . ARG A 1 79 ? -0.917 -0.662 -15.711 1.00 84.31 79 ARG A N 1
ATOM 627 C CA . ARG A 1 79 ? -2.293 -0.929 -15.264 1.00 84.31 79 ARG A CA 1
ATOM 628 C C . ARG A 1 79 ? -2.575 -0.359 -13.883 1.00 84.31 79 ARG A C 1
ATOM 630 O O . ARG A 1 79 ? -3.532 0.382 -13.700 1.00 84.31 79 ARG A O 1
ATOM 637 N N . CYS A 1 80 ? -1.784 -0.744 -12.883 1.00 84.12 80 CYS A N 1
ATOM 638 C CA . CYS A 1 80 ? -2.033 -0.327 -11.501 1.00 84.12 80 CYS A CA 1
ATOM 639 C C . CYS A 1 80 ? -1.181 0.874 -11.065 1.00 84.12 80 CYS A C 1
ATOM 641 O O . CYS A 1 80 ? -1.486 1.466 -10.033 1.00 84.12 80 CYS A O 1
ATOM 643 N N . ARG A 1 81 ? -0.161 1.258 -11.847 1.00 85.88 81 ARG A N 1
ATOM 644 C CA . ARG A 1 81 ? 0.816 2.335 -11.584 1.00 85.88 81 ARG A CA 1
ATOM 645 C C . ARG A 1 81 ? 1.749 2.106 -10.397 1.00 85.88 81 ARG A C 1
ATOM 647 O O . ARG A 1 81 ? 2.505 3.004 -10.047 1.00 85.88 81 ARG A O 1
ATOM 654 N N . TRP A 1 82 ? 1.718 0.919 -9.797 1.00 85.75 82 TRP A N 1
ATOM 655 C CA . TRP A 1 82 ? 2.589 0.563 -8.680 1.00 85.75 82 TRP A CA 1
ATOM 656 C C . TRP A 1 82 ? 4.043 0.349 -9.121 1.00 85.75 82 TRP A C 1
ATOM 658 O O . TRP A 1 82 ? 4.252 -0.088 -10.260 1.00 85.75 82 TRP A O 1
ATOM 668 N N . PRO A 1 83 ? 5.012 0.637 -8.231 1.00 88.62 83 PRO A N 1
ATOM 669 C CA . PRO A 1 83 ? 6.435 0.500 -8.522 1.00 88.62 83 PRO A CA 1
ATOM 670 C C . PRO A 1 83 ? 6.788 -0.960 -8.810 1.00 88.62 83 PRO A C 1
ATOM 672 O O . PRO A 1 83 ? 6.303 -1.870 -8.139 1.00 88.62 83 PRO A O 1
ATOM 675 N N . THR A 1 84 ? 7.587 -1.204 -9.835 1.00 87.81 84 THR A N 1
ATOM 676 C CA . THR A 1 84 ? 8.008 -2.537 -10.268 1.00 87.81 84 THR A CA 1
ATOM 677 C C . THR A 1 84 ? 9.403 -2.458 -10.885 1.00 87.81 84 THR A C 1
ATOM 679 O O . THR A 1 84 ? 10.027 -1.403 -10.875 1.00 87.81 84 THR A O 1
ATOM 682 N N . SER A 1 85 ? 9.895 -3.575 -11.403 1.00 85.94 85 SER A N 1
ATOM 683 C CA . SER A 1 85 ? 11.110 -3.616 -12.204 1.00 85.94 85 SER A CA 1
ATOM 684 C C . SER A 1 85 ? 10.853 -4.496 -13.416 1.00 85.94 85 SER A C 1
ATOM 686 O O . SER A 1 85 ? 10.499 -5.671 -13.274 1.00 85.94 85 SER A O 1
ATOM 688 N N . HIS A 1 86 ? 11.001 -3.914 -14.601 1.00 81.62 86 HIS A N 1
ATOM 689 C CA . HIS A 1 86 ? 10.908 -4.632 -15.865 1.00 81.62 86 HIS A CA 1
ATOM 690 C C . HIS A 1 86 ? 12.074 -5.609 -16.046 1.00 81.62 86 HIS A C 1
ATOM 692 O O . HIS A 1 86 ? 11.897 -6.639 -16.690 1.00 81.62 86 HIS A O 1
ATOM 698 N N . ALA A 1 87 ? 13.222 -5.358 -15.415 1.00 82.44 87 ALA A N 1
ATOM 699 C CA . ALA A 1 87 ? 14.364 -6.265 -15.463 1.00 82.44 87 ALA A CA 1
ATOM 700 C C . ALA A 1 87 ? 14.074 -7.600 -14.751 1.00 82.44 87 ALA A C 1
ATOM 702 O O . ALA A 1 87 ? 14.358 -8.663 -15.298 1.00 82.44 87 ALA A O 1
ATOM 703 N N . TYR A 1 88 ? 13.445 -7.562 -13.569 1.00 82.00 88 TYR A N 1
ATOM 704 C CA . TYR A 1 88 ? 13.319 -8.746 -12.707 1.00 82.00 88 TYR A CA 1
ATOM 705 C C . TYR A 1 88 ? 11.957 -9.453 -12.777 1.00 82.00 88 TYR A C 1
ATOM 707 O O . TYR A 1 88 ? 11.883 -10.676 -12.636 1.00 82.00 88 TYR A O 1
ATOM 715 N N . PHE A 1 89 ? 10.853 -8.724 -12.976 1.00 84.12 89 PHE A N 1
ATOM 716 C CA . PHE A 1 89 ? 9.512 -9.299 -12.838 1.00 84.12 89 PHE A CA 1
ATOM 717 C C . PHE A 1 89 ? 8.857 -9.635 -14.181 1.00 84.12 89 PHE A C 1
ATOM 719 O O . PHE A 1 89 ? 8.563 -8.759 -14.990 1.00 84.12 89 PHE A O 1
ATOM 726 N N . ARG A 1 90 ? 8.491 -10.913 -14.365 1.00 85.81 90 ARG A N 1
ATOM 727 C CA . ARG A 1 90 ? 7.640 -11.376 -15.486 1.00 85.81 90 ARG A CA 1
ATOM 728 C C . ARG A 1 90 ? 6.167 -10.984 -15.342 1.00 85.81 90 ARG A C 1
ATOM 730 O O . ARG A 1 90 ? 5.446 -10.852 -16.332 1.00 85.81 90 ARG A O 1
ATOM 737 N N . PHE A 1 91 ? 5.711 -10.792 -14.109 1.00 85.25 91 PHE A N 1
ATOM 738 C CA . PHE A 1 91 ? 4.349 -10.382 -13.780 1.00 85.25 91 PHE A CA 1
ATOM 739 C C . PHE A 1 91 ? 4.383 -9.269 -12.743 1.00 85.25 91 PHE A C 1
ATOM 741 O O . PHE A 1 91 ? 5.192 -9.293 -11.821 1.00 85.25 91 PHE A O 1
ATOM 748 N N . CYS A 1 92 ? 3.458 -8.319 -12.849 1.00 85.31 92 CYS A N 1
ATOM 749 C CA . CYS A 1 92 ? 3.304 -7.270 -11.858 1.00 85.31 92 CYS A CA 1
ATOM 750 C C . CYS A 1 92 ? 2.941 -7.892 -10.495 1.00 85.31 92 CYS A C 1
ATOM 752 O O . CYS A 1 92 ? 1.848 -8.462 -10.379 1.00 85.31 92 CYS A O 1
ATOM 754 N N . PRO A 1 93 ? 3.760 -7.705 -9.443 1.00 81.88 93 PRO A N 1
ATOM 755 C CA . PRO A 1 93 ? 3.528 -8.321 -8.130 1.00 81.88 93 PRO A CA 1
ATOM 756 C C . PRO A 1 93 ? 2.260 -7.801 -7.433 1.00 81.88 93 PRO A C 1
ATOM 758 O O . PRO A 1 93 ? 1.787 -8.375 -6.457 1.00 81.88 93 PRO A O 1
ATOM 761 N N . TRP A 1 94 ? 1.670 -6.720 -7.950 1.00 82.19 94 TRP A N 1
ATOM 762 C CA . TRP A 1 94 ? 0.529 -6.039 -7.340 1.00 82.19 94 TRP A CA 1
ATOM 763 C C . TRP A 1 94 ? -0.815 -6.365 -7.990 1.00 82.19 94 TRP A C 1
ATOM 765 O O . TRP A 1 94 ? -1.844 -6.359 -7.312 1.00 82.19 94 TRP A O 1
ATOM 775 N N . CYS A 1 95 ? -0.834 -6.571 -9.311 1.00 84.44 95 CYS A N 1
ATOM 776 C CA . CYS A 1 95 ? -2.068 -6.796 -10.075 1.00 84.44 95 CYS A CA 1
ATOM 777 C C . CYS A 1 95 ? -2.047 -8.051 -10.954 1.00 84.44 95 CYS A C 1
ATOM 779 O O . CYS A 1 95 ? -3.026 -8.301 -11.652 1.00 84.44 95 CYS A O 1
ATOM 781 N N . GLY A 1 96 ? -0.940 -8.799 -10.972 1.00 83.31 96 GLY A N 1
ATOM 782 C CA . GLY A 1 96 ? -0.791 -10.031 -11.749 1.00 83.31 96 GLY A CA 1
ATOM 783 C C . GLY A 1 96 ? -0.715 -9.836 -13.266 1.00 83.31 96 GLY A C 1
ATOM 784 O O . GLY A 1 96 ? -0.618 -10.813 -14.000 1.00 83.31 96 GLY A O 1
ATOM 785 N N . ARG A 1 97 ? -0.754 -8.594 -13.774 1.00 86.19 97 ARG A N 1
ATOM 786 C CA . ARG A 1 97 ? -0.603 -8.328 -15.213 1.00 86.19 97 ARG A CA 1
ATOM 787 C C . ARG A 1 97 ? 0.773 -8.802 -15.682 1.00 86.19 97 ARG A C 1
ATOM 789 O O . ARG A 1 97 ? 1.766 -8.453 -15.053 1.00 86.19 97 ARG A O 1
ATOM 796 N N . ARG A 1 98 ? 0.830 -9.514 -16.809 1.00 84.50 98 ARG A N 1
ATOM 797 C CA . ARG A 1 98 ? 2.091 -9.861 -17.478 1.00 84.50 98 ARG A CA 1
ATOM 798 C C . ARG A 1 98 ? 2.861 -8.594 -17.850 1.00 84.50 98 ARG A C 1
ATOM 800 O O . ARG A 1 98 ? 2.285 -7.669 -18.429 1.00 84.50 98 ARG A O 1
ATOM 807 N N . GLU A 1 99 ? 4.141 -8.561 -17.510 1.00 81.88 99 GLU A N 1
ATOM 808 C CA . GLU A 1 99 ? 5.015 -7.465 -17.891 1.00 81.88 99 GLU A CA 1
ATOM 809 C C . GLU A 1 99 ? 5.565 -7.721 -19.295 1.00 81.88 99 GLU A C 1
ATOM 811 O O . GLU A 1 99 ? 6.188 -8.749 -19.544 1.00 81.88 99 GLU A O 1
ATOM 816 N N . ARG A 1 100 ? 5.282 -6.813 -20.236 1.00 73.75 100 ARG A N 1
ATOM 817 C CA . ARG A 1 100 ? 5.697 -6.987 -21.640 1.00 73.75 100 ARG A CA 1
ATOM 818 C C . ARG A 1 100 ? 7.185 -6.712 -21.821 1.00 73.75 100 ARG A C 1
ATOM 820 O O . ARG A 1 100 ? 7.784 -7.259 -22.732 1.00 73.75 100 ARG A O 1
ATOM 827 N N . ARG A 1 101 ? 7.762 -5.887 -20.943 1.00 70.06 101 ARG A N 1
ATOM 828 C CA . ARG A 1 101 ? 9.189 -5.545 -20.924 1.00 70.06 101 ARG A CA 1
ATOM 829 C C . ARG A 1 101 ? 10.001 -6.446 -19.983 1.00 70.06 101 ARG A C 1
ATOM 831 O O . ARG A 1 101 ? 11.118 -6.095 -19.629 1.00 70.06 101 ARG A O 1
ATOM 838 N N . ALA A 1 102 ? 9.445 -7.576 -19.544 1.00 73.25 102 ALA A N 1
ATOM 839 C CA . ALA A 1 102 ? 10.125 -8.484 -18.624 1.00 73.25 102 ALA A CA 1
ATOM 840 C C . ALA A 1 102 ? 11.487 -8.935 -19.181 1.00 73.25 102 ALA A C 1
ATOM 842 O O . ALA A 1 102 ? 11.548 -9.422 -20.306 1.00 73.25 102 ALA A O 1
ATOM 843 N N . GLY A 1 103 ? 12.556 -8.794 -18.396 1.00 64.19 103 GLY A N 1
ATOM 844 C CA . GLY A 1 103 ? 13.919 -9.131 -18.816 1.00 64.19 103 GLY A CA 1
ATOM 845 C C . GLY A 1 103 ? 14.628 -8.039 -19.622 1.00 64.19 103 GLY A C 1
ATOM 846 O O . GLY A 1 103 ? 15.730 -8.276 -20.106 1.00 64.19 103 GLY A O 1
ATOM 847 N N . SER A 1 104 ? 14.045 -6.840 -19.751 1.00 65.25 104 SER A N 1
ATOM 848 C CA . SER A 1 104 ? 14.784 -5.677 -20.255 1.00 65.25 104 SER A CA 1
ATOM 849 C C . SER A 1 104 ? 15.745 -5.175 -19.176 1.00 65.25 104 SER A C 1
ATOM 851 O O . SER A 1 104 ? 15.440 -4.279 -18.393 1.00 65.25 104 SER A O 1
ATOM 853 N N . PHE A 1 105 ? 16.922 -5.795 -19.110 1.00 58.44 105 PHE A N 1
ATOM 854 C CA . PHE A 1 105 ? 18.084 -5.196 -18.466 1.00 58.44 105 PHE A CA 1
ATOM 855 C C . PHE A 1 105 ? 18.509 -4.000 -19.317 1.00 58.44 105 PHE A C 1
ATOM 857 O O . PHE A 1 105 ? 19.316 -4.125 -20.233 1.00 58.44 105 PHE A O 1
ATOM 864 N N . LEU A 1 106 ? 17.940 -2.826 -19.045 1.00 59.16 106 LEU A N 1
ATOM 865 C CA . LEU A 1 106 ? 18.593 -1.584 -19.437 1.00 59.16 106 LEU A CA 1
ATOM 866 C C . LEU A 1 106 ? 19.765 -1.412 -18.474 1.00 59.16 106 LEU A C 1
ATOM 868 O O . LEU A 1 106 ? 19.611 -0.841 -17.395 1.00 59.16 106 LEU A O 1
ATOM 872 N N . GLY A 1 107 ? 20.890 -2.032 -18.841 1.00 51.06 107 GLY A N 1
ATOM 873 C CA . GLY A 1 107 ? 22.162 -1.879 -18.153 1.00 51.06 107 GLY A CA 1
ATOM 874 C C . GLY A 1 107 ? 22.460 -0.397 -17.971 1.00 51.06 107 GLY A C 1
ATOM 875 O O . GLY A 1 107 ? 22.372 0.384 -18.921 1.00 51.06 107 GLY A O 1
ATOM 876 N N . ARG A 1 108 ? 22.742 -0.021 -16.731 1.00 44.28 108 ARG A N 1
ATOM 877 C CA . ARG A 1 108 ? 23.315 1.265 -16.372 1.00 44.28 108 ARG A CA 1
ATOM 878 C C . ARG A 1 108 ? 24.541 0.986 -15.528 1.00 44.28 108 ARG A C 1
ATOM 880 O O . ARG A 1 108 ? 24.434 0.071 -14.680 1.00 44.28 108 ARG A O 1
#

Foldseek 3Di:
DPPPPPDPDDLQFQADQQPRPDGHPRPPDDDDDDPQFPDADPDPPGRFGDHPNGQAGRHPRHGGPDAGDDPVQHDADPPPRHGHDLCDDQADPRPRHGRPSRNPPPDD